Protein AF-A0A3D1Q974-F1 (afdb_monomer_lite)

Structure (mmCIF, N/CA/C/O backbone):
data_AF-A0A3D1Q974-F1
#
_entry.id   AF-A0A3D1Q974-F1
#
loop_
_atom_site.group_PDB
_atom_site.id
_atom_site.type_symbol
_atom_site.label_atom_id
_atom_site.label_alt_id
_atom_site.label_comp_id
_atom_site.label_asym_id
_atom_site.label_entity_id
_atom_site.label_seq_id
_atom_site.pdbx_PDB_ins_code
_atom_site.Cartn_x
_atom_site.Cartn_y
_atom_site.Cartn_z
_atom_site.occupancy
_atom_site.B_iso_or_equiv
_atom_site.auth_seq_id
_atom_site.auth_comp_id
_atom_site.auth_asym_id
_atom_site.auth_atom_id
_atom_site.pdbx_PDB_model_num
ATOM 1 N N . GLU A 1 1 ? 31.229 -46.733 -79.391 1.00 41.84 1 GLU A N 1
ATOM 2 C CA . GLU A 1 1 ? 32.080 -45.893 -78.529 1.00 41.84 1 GLU A CA 1
ATOM 3 C C . GLU A 1 1 ? 31.176 -45.094 -77.604 1.00 41.84 1 GLU A C 1
ATOM 5 O O . GLU A 1 1 ? 30.228 -44.489 -78.089 1.00 41.84 1 GLU A O 1
ATOM 10 N N . GLN A 1 2 ? 31.373 -45.225 -76.292 1.00 55.56 2 GLN A N 1
ATOM 11 C CA . GLN A 1 2 ? 30.658 -44.474 -75.259 1.00 55.56 2 GLN A CA 1
ATOM 12 C C . GLN A 1 2 ? 31.354 -43.122 -75.082 1.00 55.56 2 GLN A C 1
ATOM 14 O O . GLN A 1 2 ? 32.580 -43.094 -75.008 1.00 55.56 2 GLN A O 1
ATOM 19 N N . THR A 1 3 ? 30.607 -42.028 -74.950 1.00 46.75 3 THR A N 1
ATOM 20 C CA . THR A 1 3 ? 31.172 -40.787 -74.408 1.00 46.75 3 THR A CA 1
ATOM 21 C C . THR A 1 3 ? 30.177 -40.159 -73.450 1.00 46.75 3 THR A C 1
ATOM 23 O O . THR A 1 3 ? 29.042 -39.832 -73.791 1.00 46.75 3 THR A O 1
ATOM 26 N N . GLU A 1 4 ? 30.620 -40.124 -72.205 1.00 54.41 4 GLU A N 1
ATOM 27 C CA . GLU A 1 4 ? 29.872 -39.892 -70.985 1.00 54.41 4 GLU A CA 1
ATOM 28 C C . GLU A 1 4 ? 29.402 -38.436 -70.883 1.00 54.41 4 GLU A C 1
ATOM 30 O O . GLU A 1 4 ? 30.089 -37.497 -71.287 1.00 54.41 4 GLU A O 1
ATOM 35 N N . THR A 1 5 ? 28.210 -38.237 -70.323 1.00 57.84 5 THR A N 1
ATOM 36 C CA . THR A 1 5 ? 27.680 -36.913 -69.982 1.00 57.84 5 THR A CA 1
ATOM 37 C C . THR A 1 5 ? 28.591 -36.219 -68.965 1.00 57.84 5 THR A C 1
ATOM 39 O O . THR A 1 5 ? 28.821 -36.793 -67.895 1.00 57.84 5 THR A O 1
ATOM 42 N N . PRO A 1 6 ? 29.059 -34.981 -69.205 1.00 56.91 6 PRO A N 1
ATOM 43 C CA . PRO A 1 6 ? 29.818 -34.257 -68.198 1.00 56.91 6 PRO A CA 1
ATOM 44 C C . PRO A 1 6 ? 28.877 -33.815 -67.073 1.00 56.91 6 PRO A C 1
ATOM 46 O O . PRO A 1 6 ? 28.011 -32.953 -67.241 1.00 56.91 6 PRO A O 1
ATOM 49 N N . ILE A 1 7 ? 29.050 -34.431 -65.906 1.00 57.84 7 ILE A N 1
ATOM 50 C CA . ILE A 1 7 ? 28.380 -34.059 -64.662 1.00 57.84 7 ILE A CA 1
ATOM 51 C C . ILE A 1 7 ? 28.806 -32.624 -64.336 1.00 57.84 7 ILE A C 1
ATOM 53 O O . ILE A 1 7 ? 29.953 -32.368 -63.973 1.00 57.84 7 ILE A O 1
ATOM 57 N N . THR A 1 8 ? 27.897 -31.665 -64.508 1.00 60.66 8 THR A N 1
ATOM 58 C CA . THR A 1 8 ? 28.152 -30.269 -64.140 1.00 60.66 8 THR A CA 1
ATOM 59 C C . THR A 1 8 ? 28.182 -30.176 -62.619 1.00 60.66 8 THR A C 1
ATOM 61 O O . THR A 1 8 ? 27.144 -30.207 -61.959 1.00 60.66 8 THR A O 1
ATOM 64 N N . ILE A 1 9 ? 29.384 -30.095 -62.051 1.00 63.69 9 ILE A N 1
ATOM 65 C CA . ILE A 1 9 ? 29.574 -29.856 -60.623 1.00 63.69 9 ILE A CA 1
ATOM 66 C C . ILE A 1 9 ? 29.156 -28.410 -60.346 1.00 63.69 9 ILE A C 1
ATOM 68 O O . ILE A 1 9 ? 29.821 -27.462 -60.762 1.00 63.69 9 ILE A O 1
ATOM 72 N N . MET A 1 10 ? 28.027 -28.243 -59.659 1.00 59.25 10 MET A N 1
ATOM 73 C CA . MET A 1 10 ? 27.549 -26.954 -59.163 1.00 59.25 10 MET A CA 1
ATOM 74 C C . MET A 1 10 ? 28.547 -26.422 -58.129 1.00 59.25 10 MET A C 1
ATOM 76 O O . MET A 1 10 ? 28.485 -26.750 -56.944 1.00 59.25 10 MET A O 1
ATOM 80 N N . GLN A 1 11 ? 29.506 -25.620 -58.579 1.00 59.94 11 GLN A N 1
ATOM 81 C CA . GLN A 1 11 ? 30.463 -24.967 -57.701 1.00 59.94 11 GLN A CA 1
ATOM 82 C C . GLN A 1 11 ? 29.776 -23.778 -57.018 1.00 59.94 11 GLN A C 1
ATOM 84 O O . GLN A 1 11 ? 29.528 -22.744 -57.638 1.00 59.94 11 GLN A O 1
ATOM 89 N N . MET A 1 12 ? 29.464 -23.921 -55.727 1.00 61.19 12 MET A N 1
ATOM 90 C CA . MET A 1 12 ? 29.022 -22.814 -54.875 1.00 61.19 12 MET A CA 1
ATOM 91 C C . MET A 1 12 ? 30.166 -21.805 -54.729 1.00 61.19 12 MET A C 1
ATOM 93 O O . MET A 1 12 ? 31.025 -21.925 -53.857 1.00 61.19 12 MET A O 1
ATOM 97 N N . THR A 1 13 ? 30.199 -20.799 -55.597 1.00 58.00 13 THR A N 1
ATOM 98 C CA . THR A 1 13 ? 31.083 -19.649 -55.424 1.00 58.00 13 THR A CA 1
ATOM 99 C C . THR A 1 13 ? 30.406 -18.658 -54.483 1.00 58.00 13 THR A C 1
ATOM 101 O O . THR A 1 13 ? 29.241 -18.291 -54.642 1.00 58.00 13 THR A O 1
ATOM 104 N N . ALA A 1 14 ? 31.120 -18.245 -53.436 1.00 59.84 14 ALA A N 1
ATOM 105 C CA . ALA A 1 14 ? 30.626 -17.206 -52.546 1.00 59.84 14 ALA A CA 1
ATOM 106 C C . ALA A 1 14 ? 30.505 -15.898 -53.342 1.00 59.84 14 ALA A C 1
ATOM 108 O O . ALA A 1 14 ? 31.519 -15.336 -53.751 1.00 59.84 14 ALA A O 1
ATOM 109 N N . VAL A 1 15 ? 29.274 -15.424 -53.556 1.00 60.91 15 VAL A N 1
ATOM 110 C CA . VAL A 1 15 ? 29.003 -14.188 -54.302 1.00 60.91 15 VAL A CA 1
ATOM 111 C C . VAL A 1 15 ? 29.719 -13.018 -53.610 1.00 60.91 15 VAL A C 1
ATOM 113 O O . VAL A 1 15 ? 29.410 -12.716 -52.448 1.00 60.91 15 VAL A O 1
ATOM 116 N N . PRO A 1 16 ? 30.687 -12.352 -54.266 1.00 57.50 16 PRO A N 1
ATOM 117 C CA . PRO A 1 16 ? 31.370 -11.207 -53.684 1.00 57.50 16 PRO A CA 1
ATOM 118 C C . PRO A 1 16 ? 30.348 -10.080 -53.514 1.00 57.50 16 PRO A C 1
ATOM 120 O O . PRO A 1 16 ? 29.724 -9.649 -54.477 1.00 57.50 16 PRO A O 1
ATOM 123 N N . GLY A 1 17 ? 30.124 -9.641 -52.275 1.00 57.91 17 GLY A N 1
ATOM 124 C CA . GLY A 1 17 ? 29.190 -8.552 -51.958 1.00 57.91 17 GLY A CA 1
ATOM 125 C C . GLY A 1 17 ? 28.240 -8.844 -50.797 1.00 57.91 17 GLY A C 1
ATOM 126 O O . GLY A 1 17 ? 27.845 -7.920 -50.090 1.00 57.91 17 GLY A O 1
ATOM 127 N N . VAL A 1 18 ? 27.927 -10.116 -50.511 1.00 59.72 18 VAL A N 1
ATOM 128 C CA . VAL A 1 18 ? 27.052 -10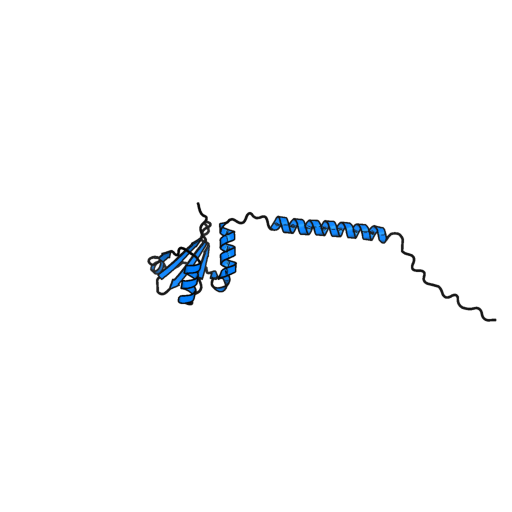.455 -49.366 1.00 59.72 18 VAL A CA 1
ATOM 129 C C . VAL A 1 18 ? 27.768 -10.363 -48.019 1.00 59.72 18 VAL A C 1
ATOM 131 O O . VAL A 1 18 ? 27.128 -10.096 -47.006 1.00 59.72 18 VAL A O 1
ATOM 134 N N . LYS A 1 19 ? 29.094 -10.555 -47.986 1.00 60.00 19 LYS A N 1
ATOM 135 C CA . LYS A 1 19 ? 29.886 -10.466 -46.747 1.00 60.00 19 LYS A CA 1
ATOM 136 C C . LYS A 1 19 ? 29.925 -9.035 -46.204 1.00 60.00 19 LYS A C 1
ATOM 138 O O . LYS A 1 19 ? 29.759 -8.843 -45.005 1.00 60.00 19 LYS A O 1
ATOM 143 N N . THR A 1 20 ? 30.059 -8.051 -47.092 1.00 61.50 20 THR A N 1
ATOM 144 C CA . THR A 1 20 ? 30.125 -6.626 -46.742 1.00 61.50 20 THR A CA 1
ATOM 145 C C . THR A 1 20 ? 28.781 -6.115 -46.226 1.00 61.50 20 THR A C 1
ATOM 147 O O . THR A 1 20 ? 28.715 -5.580 -45.125 1.00 61.50 20 THR A O 1
ATOM 150 N N . LYS A 1 21 ? 27.679 -6.408 -46.935 1.00 65.69 21 LYS A N 1
ATOM 151 C CA . LYS A 1 21 ? 26.331 -5.997 -46.501 1.00 65.69 21 LYS A CA 1
ATOM 152 C C . LYS A 1 21 ? 25.901 -6.641 -45.179 1.00 65.69 21 LYS A C 1
ATOM 154 O O . LYS A 1 21 ? 25.260 -6.002 -44.356 1.00 65.69 21 LYS A O 1
ATOM 159 N N . ARG A 1 22 ? 26.273 -7.903 -44.932 1.00 73.12 22 ARG A N 1
ATOM 160 C CA . ARG A 1 22 ? 25.992 -8.578 -43.649 1.00 73.12 22 ARG A CA 1
ATOM 161 C C . ARG A 1 22 ? 26.716 -7.924 -42.472 1.00 73.12 22 ARG A C 1
ATOM 163 O O . ARG A 1 22 ? 26.140 -7.854 -41.391 1.00 73.12 22 ARG A O 1
ATOM 170 N N . ALA A 1 23 ? 27.941 -7.442 -42.680 1.00 74.62 23 ALA A N 1
ATOM 171 C CA . ALA A 1 23 ? 28.697 -6.741 -41.645 1.00 74.62 23 ALA A CA 1
ATOM 172 C C . ALA A 1 23 ? 28.048 -5.394 -41.277 1.00 74.62 23 ALA A C 1
ATOM 174 O O . ALA A 1 23 ? 27.958 -5.065 -40.097 1.00 74.62 23 ALA A O 1
ATOM 175 N N . GLU A 1 24 ? 27.521 -4.663 -42.263 1.00 80.12 24 GLU A N 1
ATOM 176 C CA . GLU A 1 24 ? 26.795 -3.402 -42.044 1.00 80.12 24 GLU A CA 1
ATOM 177 C C . GLU A 1 24 ? 25.517 -3.612 -41.220 1.00 80.12 24 GLU A C 1
ATOM 179 O O . GLU A 1 24 ? 25.296 -2.916 -40.228 1.00 80.12 24 GLU A O 1
ATOM 184 N N . TYR A 1 25 ? 24.704 -4.619 -41.564 1.00 85.06 25 TYR A N 1
ATOM 185 C CA . TYR A 1 25 ? 23.498 -4.939 -40.791 1.00 85.06 25 TYR A CA 1
ATOM 186 C C . TYR A 1 25 ? 23.817 -5.435 -39.376 1.00 85.06 25 TYR A C 1
ATOM 188 O O . TYR A 1 25 ? 23.107 -5.084 -38.434 1.00 85.06 25 TYR A O 1
ATOM 196 N N . ALA A 1 26 ? 24.891 -6.211 -39.204 1.00 85.38 26 ALA A N 1
ATOM 197 C CA . ALA A 1 26 ? 25.335 -6.647 -37.883 1.00 85.38 26 ALA A CA 1
ATOM 198 C C . ALA A 1 26 ? 25.753 -5.452 -37.010 1.00 85.38 26 ALA A C 1
ATOM 200 O O . ALA A 1 26 ? 25.334 -5.361 -35.858 1.00 85.38 26 ALA A O 1
ATOM 201 N N . ALA A 1 27 ? 26.504 -4.498 -37.569 1.00 87.00 27 ALA A N 1
ATOM 202 C CA . ALA A 1 27 ? 26.895 -3.283 -36.860 1.00 87.00 27 ALA A CA 1
ATOM 203 C C . ALA A 1 27 ? 25.674 -2.427 -36.477 1.00 87.00 27 ALA A C 1
ATOM 205 O O . ALA A 1 27 ? 25.553 -2.007 -35.327 1.00 87.00 27 ALA A O 1
ATOM 206 N N . ALA A 1 28 ? 24.728 -2.237 -37.404 1.00 89.44 28 ALA A N 1
ATOM 207 C CA . ALA A 1 28 ? 23.490 -1.505 -37.140 1.00 89.44 28 ALA A CA 1
ATOM 208 C C . ALA A 1 28 ? 22.649 -2.166 -36.032 1.00 89.44 28 ALA A C 1
ATOM 210 O O . ALA A 1 28 ? 22.131 -1.476 -35.155 1.00 89.44 28 ALA A O 1
ATOM 211 N N . SER A 1 29 ? 22.566 -3.501 -36.022 1.00 89.94 29 SER A N 1
ATOM 212 C CA . SER A 1 29 ? 21.854 -4.255 -34.985 1.00 89.94 29 SER A CA 1
ATOM 213 C C . SER A 1 29 ? 22.478 -4.075 -33.602 1.00 89.94 29 SER A C 1
ATOM 215 O O . SER A 1 29 ? 21.747 -3.956 -32.621 1.00 89.94 29 SER A O 1
ATOM 217 N N . VAL A 1 30 ? 23.809 -4.052 -33.502 1.00 92.88 30 VAL A N 1
ATOM 218 C CA . VAL A 1 30 ? 24.505 -3.840 -32.223 1.00 92.88 30 VAL A CA 1
ATOM 219 C C . VAL A 1 30 ? 24.268 -2.420 -31.710 1.00 92.88 30 VAL A C 1
ATOM 221 O O . VAL A 1 30 ? 23.960 -2.239 -30.535 1.00 92.88 30 VAL A O 1
ATOM 224 N N . ILE A 1 31 ? 24.331 -1.417 -32.589 1.00 93.44 31 ILE A N 1
ATOM 225 C CA . ILE A 1 31 ? 24.040 -0.019 -32.236 1.00 93.44 31 ILE A CA 1
ATOM 226 C C . ILE A 1 31 ? 22.594 0.126 -31.742 1.00 93.44 31 ILE A C 1
ATOM 228 O O . ILE A 1 31 ? 22.349 0.779 -30.729 1.00 93.44 31 ILE A O 1
ATOM 232 N N . PHE A 1 32 ? 21.640 -0.522 -32.414 1.00 92.31 32 PHE A N 1
ATOM 233 C CA . PHE A 1 32 ? 20.235 -0.508 -32.008 1.00 92.31 32 PHE A CA 1
ATOM 234 C C . PHE A 1 32 ? 20.021 -1.185 -30.647 1.00 92.31 32 PHE A C 1
ATOM 236 O O . PHE A 1 32 ? 19.274 -0.677 -29.814 1.00 92.31 32 PHE A O 1
ATOM 243 N N . LEU A 1 33 ? 20.731 -2.286 -30.380 1.00 92.50 33 LEU A N 1
ATOM 244 C CA . LEU A 1 33 ? 20.703 -2.956 -29.081 1.00 92.50 33 LEU A CA 1
ATOM 245 C C . LEU A 1 33 ? 21.240 -2.044 -27.964 1.00 92.50 33 LEU A C 1
ATOM 247 O O . LEU A 1 33 ? 20.628 -1.947 -26.904 1.00 92.50 33 LEU A O 1
ATOM 251 N N . ILE A 1 34 ? 22.345 -1.334 -28.209 1.00 92.19 34 ILE A N 1
ATOM 252 C CA . ILE A 1 34 ? 22.925 -0.379 -27.250 1.00 92.19 34 ILE A CA 1
ATOM 253 C C . ILE A 1 34 ? 21.958 0.782 -26.985 1.00 92.19 34 ILE A C 1
ATOM 255 O O . ILE A 1 34 ? 21.790 1.183 -25.835 1.00 92.19 34 ILE A O 1
ATOM 259 N N . LEU A 1 35 ? 21.281 1.293 -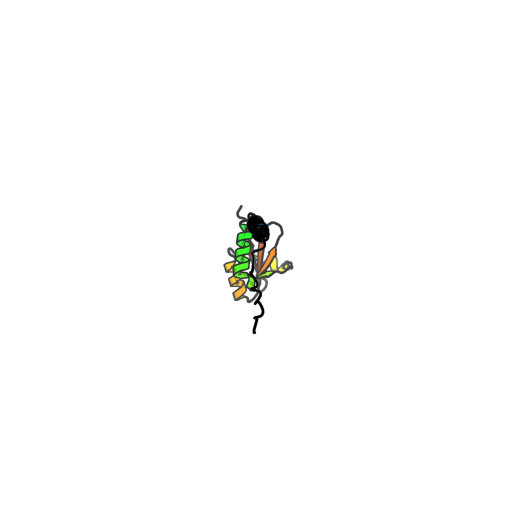28.019 1.00 89.50 35 LEU A N 1
ATOM 260 C CA . LEU A 1 35 ? 20.250 2.325 -27.877 1.00 89.50 35 LEU A CA 1
ATOM 261 C C . LEU A 1 35 ? 19.065 1.847 -27.029 1.00 89.50 35 LEU A C 1
ATOM 263 O O . LEU A 1 35 ? 18.639 2.572 -26.131 1.00 89.50 35 LEU A O 1
ATOM 267 N N . LEU A 1 36 ? 18.569 0.627 -27.262 1.00 87.94 36 LEU A N 1
ATOM 268 C CA . LEU A 1 36 ? 17.491 0.039 -26.458 1.00 87.94 36 LEU A CA 1
ATOM 269 C C . LEU A 1 36 ? 17.904 -0.135 -24.992 1.00 87.94 36 LEU A C 1
ATOM 271 O O . LEU A 1 36 ? 17.150 0.238 -24.093 1.00 87.94 36 LEU A O 1
ATOM 275 N N . LEU A 1 37 ? 19.116 -0.641 -24.745 1.00 86.19 37 LEU A N 1
ATOM 276 C CA . LEU A 1 37 ? 19.656 -0.769 -23.390 1.00 86.19 37 LEU A CA 1
ATOM 277 C C . LEU A 1 37 ? 19.804 0.605 -22.718 1.00 86.19 37 LEU A C 1
ATOM 279 O O . LEU A 1 37 ? 19.403 0.774 -21.569 1.00 86.19 37 LEU A O 1
ATOM 283 N N . GLY A 1 38 ? 20.303 1.611 -23.440 1.00 83.56 38 GLY A N 1
ATOM 284 C CA . GLY A 1 38 ? 20.411 2.984 -22.946 1.00 83.56 38 GLY A CA 1
ATOM 285 C C . GLY A 1 38 ? 19.055 3.610 -22.602 1.00 83.56 38 GLY A C 1
ATOM 286 O O . GLY A 1 38 ? 18.927 4.267 -21.567 1.00 83.56 38 GLY A O 1
ATOM 287 N N . MET A 1 39 ? 18.021 3.370 -23.417 1.00 79.25 39 MET A N 1
ATOM 288 C CA . MET A 1 39 ? 16.657 3.820 -23.121 1.00 79.25 39 MET A CA 1
ATOM 289 C C . MET A 1 39 ? 16.090 3.150 -21.866 1.00 79.25 39 MET A C 1
ATOM 291 O O . MET A 1 39 ? 15.524 3.850 -21.033 1.00 79.25 39 MET A O 1
ATOM 295 N N . MET A 1 40 ? 16.301 1.842 -21.670 1.00 74.62 40 MET A N 1
ATOM 296 C CA . MET A 1 40 ? 15.857 1.156 -20.446 1.00 74.62 40 MET A CA 1
ATOM 297 C C . MET A 1 40 ? 16.462 1.760 -19.173 1.00 74.62 40 MET A C 1
ATOM 299 O O . MET A 1 40 ? 15.754 1.948 -18.181 1.00 74.62 40 MET A O 1
ATOM 303 N N . PHE A 1 41 ? 17.752 2.108 -19.198 1.00 71.69 41 PHE A N 1
ATOM 304 C CA . PHE A 1 41 ? 18.394 2.772 -18.061 1.00 71.69 41 PHE A CA 1
ATOM 305 C C . PHE A 1 41 ? 17.844 4.184 -17.831 1.00 71.69 41 PHE A C 1
ATOM 307 O O . PHE A 1 41 ? 17.597 4.565 -16.688 1.00 71.69 41 PHE A O 1
ATOM 314 N N . LYS A 1 42 ? 17.593 4.949 -18.900 1.00 66.31 42 LYS A N 1
ATOM 315 C CA . LYS A 1 42 ? 17.069 6.318 -18.794 1.00 66.31 42 LYS A CA 1
ATOM 316 C C . LYS A 1 42 ? 15.626 6.365 -18.277 1.00 66.31 42 LYS A C 1
ATOM 318 O O . LYS A 1 42 ? 15.289 7.275 -17.530 1.00 66.31 42 LYS A O 1
ATOM 323 N N . THR A 1 43 ? 14.795 5.380 -18.617 1.00 60.31 43 THR A N 1
ATOM 324 C CA . THR A 1 43 ? 13.398 5.290 -18.153 1.00 60.31 43 THR A CA 1
ATOM 325 C C . THR A 1 43 ? 13.268 4.905 -16.671 1.00 60.31 43 THR A C 1
ATOM 327 O O . THR A 1 43 ? 12.194 5.045 -16.104 1.00 60.31 43 THR A O 1
ATOM 330 N N . THR A 1 44 ? 14.344 4.466 -16.008 1.00 53.81 44 THR A N 1
ATOM 331 C CA . THR A 1 44 ? 14.296 4.040 -14.593 1.00 53.81 44 THR A CA 1
ATOM 332 C C . THR A 1 44 ? 14.792 5.120 -13.618 1.00 53.81 44 THR A C 1
ATOM 334 O O . THR A 1 44 ? 14.676 4.960 -12.408 1.00 53.81 44 THR A O 1
ATOM 337 N N . ALA A 1 45 ? 15.332 6.234 -14.119 1.00 46.53 45 ALA A N 1
ATOM 338 C CA . ALA A 1 45 ? 15.976 7.262 -13.301 1.00 46.53 45 ALA A CA 1
ATOM 339 C C . ALA A 1 45 ? 15.032 8.403 -12.878 1.00 46.53 45 ALA A C 1
ATOM 341 O O . ALA A 1 45 ? 15.459 9.555 -12.804 1.00 46.53 45 ALA A O 1
ATOM 342 N N . GLU A 1 46 ? 13.766 8.107 -12.580 1.00 56.94 46 GLU A N 1
ATOM 343 C CA . GLU A 1 46 ? 13.039 8.986 -11.667 1.00 56.94 46 GLU A CA 1
ATOM 344 C C . GLU A 1 46 ? 13.593 8.729 -10.270 1.00 56.94 46 GLU A C 1
ATOM 346 O O . GLU A 1 46 ? 13.610 7.596 -9.783 1.00 56.94 46 GLU A O 1
ATOM 351 N N . ILE A 1 47 ? 14.129 9.786 -9.661 1.00 54.25 47 ILE A N 1
ATOM 352 C CA . ILE A 1 47 ? 14.489 9.826 -8.248 1.00 54.25 47 ILE A CA 1
ATOM 353 C C . ILE A 1 47 ? 13.193 9.523 -7.500 1.00 54.25 47 ILE A C 1
ATOM 355 O O . ILE A 1 47 ? 12.382 10.418 -7.284 1.00 54.25 47 ILE A O 1
ATOM 359 N N . LYS A 1 48 ? 12.950 8.243 -7.200 1.00 56.59 48 LYS A N 1
ATOM 360 C CA . LYS A 1 48 ? 11.793 7.845 -6.410 1.00 56.59 48 LYS A CA 1
ATOM 361 C C . LYS A 1 48 ? 11.926 8.533 -5.072 1.00 56.59 48 LYS A C 1
ATOM 363 O O . LYS A 1 48 ? 12.910 8.305 -4.364 1.00 56.59 48 LYS A O 1
ATOM 368 N N . ASP A 1 49 ? 10.949 9.377 -4.774 1.00 68.38 49 ASP A N 1
ATOM 369 C CA . ASP A 1 49 ? 10.791 9.972 -3.460 1.00 68.38 49 ASP A CA 1
ATOM 370 C C . ASP A 1 49 ? 10.912 8.841 -2.417 1.00 68.38 49 ASP A C 1
ATOM 372 O O . ASP A 1 49 ? 10.345 7.758 -2.641 1.00 68.38 49 ASP A O 1
ATOM 376 N N . PRO A 1 50 ? 11.681 9.008 -1.324 1.00 72.88 50 PRO A N 1
ATOM 377 C CA . PRO A 1 50 ? 11.713 8.027 -0.238 1.00 72.88 50 PRO A CA 1
ATOM 378 C C . PRO A 1 50 ? 10.303 7.573 0.171 1.00 72.88 50 PRO A C 1
ATOM 380 O O . PRO A 1 50 ? 10.096 6.383 0.421 1.00 72.88 50 PRO A O 1
ATOM 383 N N . LEU A 1 51 ? 9.316 8.473 0.112 1.00 79.31 51 LEU A N 1
ATOM 384 C CA . LEU A 1 51 ? 7.907 8.167 0.335 1.00 79.31 51 LEU A CA 1
ATOM 385 C C . LEU A 1 51 ? 7.348 7.140 -0.664 1.00 79.31 51 LEU A C 1
ATOM 387 O O . LEU A 1 51 ? 6.742 6.143 -0.268 1.00 79.31 51 LEU A O 1
ATOM 391 N N . GLU A 1 52 ? 7.568 7.341 -1.964 1.00 76.06 52 GLU A N 1
ATOM 392 C CA . GLU A 1 52 ? 7.120 6.405 -2.999 1.00 76.06 52 GLU A CA 1
ATOM 393 C C . GLU A 1 52 ? 7.836 5.057 -2.901 1.00 76.06 52 GLU A C 1
ATOM 395 O O . GLU A 1 52 ? 7.267 4.003 -3.211 1.00 76.06 52 GLU A O 1
ATOM 400 N N . GLN A 1 53 ? 9.099 5.065 -2.473 1.00 79.50 53 GLN A N 1
ATOM 401 C CA . GLN A 1 53 ? 9.841 3.837 -2.244 1.00 79.50 53 GLN A CA 1
ATOM 402 C C . GLN A 1 53 ? 9.210 3.029 -1.106 1.00 79.50 53 GLN A C 1
ATOM 404 O O . GLN A 1 53 ? 8.979 1.826 -1.281 1.00 79.50 53 GLN A O 1
ATOM 409 N N . GLU A 1 54 ? 8.886 3.669 0.018 1.00 80.94 54 GLU A N 1
ATOM 410 C CA . GLU A 1 54 ? 8.202 3.024 1.140 1.00 80.94 54 GLU A CA 1
ATOM 411 C C . GLU A 1 54 ? 6.792 2.568 0.771 1.00 80.94 54 GLU A C 1
ATOM 413 O O . GLU A 1 54 ? 6.453 1.407 1.009 1.00 80.94 54 GLU A O 1
ATOM 418 N N . LEU A 1 55 ? 6.018 3.405 0.078 1.00 84.06 55 LEU A N 1
ATOM 419 C CA . LEU A 1 55 ? 4.706 3.032 -0.445 1.00 84.06 55 LEU A CA 1
ATOM 420 C C . LEU A 1 55 ? 4.802 1.790 -1.335 1.00 84.06 55 LEU A C 1
ATOM 422 O O . LEU A 1 55 ? 4.053 0.829 -1.162 1.00 84.06 55 LEU A O 1
ATOM 426 N N . SER A 1 56 ? 5.759 1.766 -2.266 1.00 81.94 56 SER A N 1
ATOM 427 C CA . SER A 1 56 ? 5.946 0.623 -3.160 1.00 81.94 56 SER A CA 1
ATOM 428 C C . SER A 1 56 ? 6.352 -0.645 -2.405 1.00 81.94 56 SER A C 1
ATOM 430 O O . SER A 1 56 ? 5.978 -1.748 -2.806 1.00 81.94 56 SER A O 1
ATOM 432 N N . ARG A 1 57 ? 7.088 -0.510 -1.294 1.00 85.44 57 ARG A N 1
ATOM 433 C CA . ARG A 1 57 ? 7.443 -1.626 -0.412 1.00 85.44 57 ARG A CA 1
ATOM 434 C C . ARG A 1 57 ? 6.209 -2.151 0.322 1.00 85.44 57 ARG A C 1
ATOM 436 O O . ARG A 1 57 ? 6.033 -3.366 0.382 1.00 85.44 57 ARG A O 1
ATOM 443 N N . ILE A 1 58 ? 5.357 -1.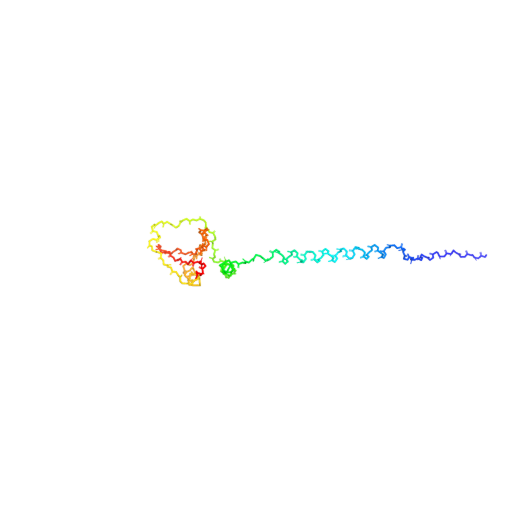261 0.829 1.00 86.44 58 ILE A N 1
ATOM 444 C CA . ILE A 1 58 ? 4.094 -1.608 1.493 1.00 86.44 58 ILE A CA 1
ATOM 445 C C . ILE A 1 58 ? 3.166 -2.330 0.517 1.00 86.44 58 ILE A C 1
ATOM 447 O O . ILE A 1 58 ? 2.742 -3.446 0.805 1.00 86.44 58 ILE A O 1
ATOM 451 N N . MET A 1 59 ? 2.939 -1.762 -0.670 1.00 84.69 59 MET A N 1
ATOM 452 C CA . MET A 1 59 ? 2.066 -2.363 -1.683 1.00 84.69 59 MET A CA 1
ATOM 453 C C . MET A 1 59 ? 2.574 -3.719 -2.170 1.00 84.69 59 MET A C 1
ATOM 455 O O . MET A 1 59 ? 1.784 -4.628 -2.386 1.00 84.69 59 MET A O 1
ATOM 459 N N . LYS A 1 60 ? 3.893 -3.903 -2.298 1.00 84.81 60 LYS A N 1
ATOM 460 C CA . LYS A 1 60 ? 4.461 -5.213 -2.654 1.00 84.81 60 LYS A CA 1
ATOM 461 C C . LYS A 1 60 ? 4.317 -6.256 -1.549 1.00 84.81 60 LYS A C 1
ATOM 463 O O . LYS A 1 60 ? 4.216 -7.435 -1.863 1.00 84.81 60 LYS A O 1
ATOM 468 N N . LYS A 1 61 ? 4.384 -5.851 -0.278 1.00 88.00 61 LYS A N 1
ATOM 469 C CA . LYS A 1 61 ? 4.379 -6.782 0.860 1.00 88.00 61 LYS A CA 1
ATOM 470 C C . LYS A 1 61 ? 2.969 -7.133 1.330 1.00 88.00 61 LYS A C 1
ATOM 472 O O . LYS A 1 61 ? 2.740 -8.258 1.753 1.00 88.00 61 LYS A O 1
ATOM 477 N N . TYR A 1 62 ? 2.056 -6.171 1.273 1.00 85.94 62 TYR A N 1
ATOM 478 C CA . TYR A 1 62 ? 0.714 -6.274 1.842 1.00 85.94 62 TYR A CA 1
ATOM 479 C C . TYR A 1 62 ? -0.391 -6.033 0.808 1.00 85.94 62 TYR A C 1
ATOM 481 O O . TYR A 1 62 ? -1.541 -5.858 1.189 1.00 85.94 62 TYR A O 1
ATOM 489 N N . GLY A 1 63 ? -0.063 -6.025 -0.489 1.00 80.81 63 GLY A N 1
ATOM 490 C CA . GLY A 1 63 ? -1.013 -5.731 -1.566 1.00 80.81 63 GLY A CA 1
ATOM 491 C C . GLY A 1 63 ? -2.271 -6.600 -1.548 1.00 80.81 63 GLY A C 1
ATOM 492 O O . GLY A 1 63 ? -3.345 -6.091 -1.838 1.00 80.81 63 GLY A O 1
ATOM 493 N N . ASP A 1 64 ? -2.165 -7.860 -1.119 1.00 85.00 64 ASP A N 1
ATOM 494 C CA . ASP A 1 64 ? -3.312 -8.775 -1.012 1.00 85.00 64 ASP A CA 1
ATOM 495 C C . ASP A 1 64 ? -4.338 -8.343 0.051 1.00 85.00 64 ASP A C 1
ATOM 497 O O . ASP A 1 64 ? -5.515 -8.680 -0.043 1.00 85.00 64 ASP A O 1
ATOM 501 N N . TRP A 1 65 ? -3.897 -7.579 1.052 1.00 84.12 65 TRP A N 1
ATOM 502 C CA . TRP A 1 65 ? -4.732 -7.063 2.139 1.00 84.12 65 TRP A CA 1
ATOM 503 C C . TRP A 1 65 ? -5.224 -5.640 1.885 1.00 84.12 65 TRP A C 1
ATOM 505 O O . TRP A 1 65 ? -6.074 -5.149 2.628 1.00 84.12 65 TRP A O 1
ATOM 515 N N . ILE A 1 66 ? -4.684 -4.958 0.871 1.00 86.31 66 ILE A N 1
ATOM 516 C CA . ILE A 1 66 ? -4.965 -3.549 0.607 1.00 86.31 66 ILE A CA 1
ATOM 517 C C . ILE A 1 66 ? -6.021 -3.437 -0.491 1.00 86.31 66 ILE A C 1
ATOM 519 O O . ILE A 1 66 ? -5.804 -3.815 -1.640 1.00 86.31 66 ILE A O 1
ATOM 523 N N . ALA A 1 67 ? -7.156 -2.839 -0.146 1.00 83.62 67 ALA A N 1
ATOM 524 C CA . ALA A 1 67 ? -8.194 -2.463 -1.087 1.00 83.62 67 ALA A CA 1
ATOM 525 C C . ALA A 1 67 ? -8.087 -0.965 -1.408 1.00 83.62 67 ALA A C 1
ATOM 527 O O . ALA A 1 67 ? -8.251 -0.102 -0.544 1.00 83.62 67 ALA A O 1
ATOM 528 N N . ALA A 1 68 ? -7.834 -0.645 -2.677 1.00 76.69 68 ALA A N 1
ATOM 529 C CA . ALA A 1 68 ? -7.944 0.724 -3.164 1.00 76.69 68 ALA A CA 1
ATOM 530 C C . ALA A 1 68 ? -9.432 1.084 -3.286 1.00 76.69 68 ALA A C 1
ATOM 532 O O . ALA A 1 68 ? -10.148 0.519 -4.113 1.00 76.69 68 ALA A O 1
ATOM 533 N N . GLY A 1 69 ? -9.894 2.011 -2.450 1.00 65.44 69 GLY A N 1
ATOM 534 C CA . GLY A 1 69 ? -11.278 2.470 -2.430 1.00 65.44 69 GLY A CA 1
ATOM 535 C C . GLY A 1 69 ? -11.343 3.989 -2.498 1.00 65.44 69 GLY A C 1
ATOM 536 O O . GLY A 1 69 ? -10.508 4.678 -1.924 1.00 65.44 69 GLY A O 1
ATOM 537 N N . GLN A 1 70 ? -12.341 4.518 -3.202 1.00 57.66 70 GLN A N 1
ATOM 538 C CA . GLN A 1 70 ? -12.714 5.928 -3.111 1.00 57.66 70 GLN A CA 1
ATOM 539 C C . GLN A 1 70 ? -13.979 6.012 -2.266 1.00 57.66 70 GLN A C 1
ATOM 541 O O . GLN A 1 70 ? -15.047 5.572 -2.689 1.00 57.66 70 GLN A O 1
ATOM 546 N N . GLY A 1 71 ? -13.850 6.537 -1.054 1.00 57.47 71 GLY A N 1
ATOM 547 C CA . GLY A 1 71 ? -14.964 6.698 -0.133 1.00 57.47 71 GLY A CA 1
ATOM 548 C C . GLY A 1 71 ? -14.541 7.514 1.076 1.00 57.47 71 GLY A C 1
ATOM 549 O O . GLY A 1 71 ? -13.477 7.283 1.636 1.00 57.47 71 GLY A O 1
ATOM 550 N N . ALA A 1 72 ? -15.372 8.475 1.469 1.00 59.19 72 ALA A N 1
ATOM 551 C CA . ALA A 1 72 ? -15.151 9.234 2.690 1.00 59.19 72 ALA A CA 1
ATOM 552 C C . ALA A 1 72 ? -15.644 8.420 3.890 1.00 59.19 72 ALA A C 1
ATOM 554 O O . ALA A 1 72 ? -16.761 7.891 3.871 1.00 59.19 72 ALA A O 1
ATOM 555 N N . ILE A 1 73 ? -14.838 8.347 4.949 1.00 67.06 73 ILE A N 1
ATOM 556 C CA . ILE A 1 73 ? -15.286 7.773 6.218 1.00 67.06 73 ILE A CA 1
ATOM 557 C C . ILE A 1 73 ? -16.437 8.642 6.757 1.00 67.06 73 ILE A C 1
ATOM 559 O O . ILE A 1 73 ? -16.279 9.862 6.858 1.00 67.06 73 ILE A O 1
ATOM 563 N N . PRO A 1 74 ? -17.597 8.058 7.118 1.00 64.12 74 PRO A N 1
ATOM 564 C CA . PRO A 1 74 ? -18.696 8.814 7.706 1.00 64.12 74 PRO A CA 1
ATOM 565 C C . PRO A 1 74 ? -18.236 9.571 8.961 1.00 64.12 74 PRO A C 1
ATOM 567 O O . PRO A 1 74 ? -17.620 8.984 9.850 1.00 64.12 74 PRO A O 1
ATOM 570 N N . ALA A 1 75 ? -18.576 10.861 9.065 1.00 61.19 75 ALA A N 1
ATOM 571 C CA . ALA A 1 75 ? -18.092 11.751 10.130 1.00 61.19 75 ALA A CA 1
ATOM 572 C C . ALA A 1 75 ? -18.362 11.232 11.558 1.00 61.19 75 ALA A C 1
ATOM 574 O O . ALA A 1 75 ? -17.553 11.448 12.452 1.00 61.19 75 ALA A O 1
ATOM 575 N N . ALA A 1 76 ? -19.447 10.476 11.757 1.00 59.97 76 ALA A N 1
ATOM 576 C CA . ALA A 1 76 ? -19.786 9.860 13.043 1.00 59.97 76 ALA A CA 1
ATOM 577 C C . ALA A 1 76 ? -18.768 8.801 13.524 1.00 59.97 76 ALA A C 1
ATOM 579 O O . ALA A 1 76 ? -18.701 8.510 14.714 1.00 59.97 76 ALA A O 1
ATOM 580 N N . VAL A 1 77 ? -17.989 8.213 12.612 1.00 65.69 77 VAL A N 1
ATOM 581 C CA . VAL A 1 77 ? -16.952 7.210 12.916 1.00 65.69 77 VAL A CA 1
ATOM 582 C C . VAL A 1 77 ? -15.577 7.881 13.062 1.00 65.69 77 VAL A C 1
ATOM 584 O O . VAL A 1 77 ? -14.720 7.396 13.796 1.00 65.69 77 VAL A O 1
ATOM 587 N N . ALA A 1 78 ? -15.381 9.044 12.431 1.00 63.75 78 ALA A N 1
ATOM 588 C CA . ALA A 1 78 ? 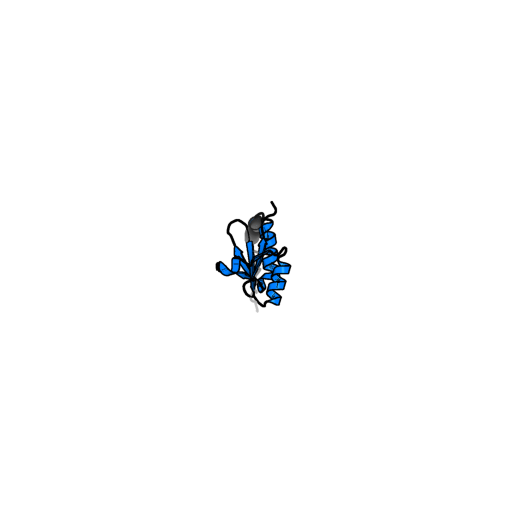-14.132 9.803 12.494 1.00 63.75 78 ALA A CA 1
ATOM 589 C C . ALA A 1 78 ? -13.781 10.282 13.918 1.00 63.75 78 ALA A C 1
ATOM 591 O O . ALA A 1 78 ? -12.601 10.420 14.241 1.00 63.75 78 ALA A O 1
ATOM 592 N N . GLU A 1 79 ? -14.775 10.476 14.792 1.00 66.31 79 GLU A N 1
ATOM 593 C CA . GLU A 1 79 ? -14.553 10.865 16.195 1.00 66.31 79 GLU A CA 1
ATOM 594 C C . GLU A 1 79 ? -13.818 9.791 17.019 1.00 66.31 79 GLU A C 1
ATOM 596 O O . GLU A 1 79 ? -13.188 10.110 18.025 1.00 66.31 79 GLU A O 1
ATOM 601 N N . LYS A 1 80 ? -13.848 8.522 16.589 1.00 78.25 80 LYS A N 1
ATOM 602 C CA . LYS A 1 80 ? -13.162 7.396 17.245 1.00 78.25 80 LYS A CA 1
ATOM 603 C C . LYS A 1 80 ? -12.010 6.875 16.386 1.00 78.25 80 LYS A C 1
ATOM 605 O O . LYS A 1 80 ? -11.940 5.685 16.074 1.00 78.25 80 LYS A O 1
ATOM 610 N N . THR A 1 81 ? -11.113 7.776 15.993 1.00 80.62 81 THR A N 1
ATOM 611 C CA . THR A 1 81 ? -9.920 7.423 15.213 1.00 80.62 81 THR A CA 1
ATOM 612 C C . THR A 1 81 ? -8.731 7.143 16.129 1.00 80.62 81 THR A C 1
ATOM 614 O O . THR A 1 81 ? -8.394 7.959 16.984 1.00 80.62 81 THR A O 1
ATOM 617 N N . LEU A 1 82 ? -8.077 6.000 15.931 1.00 83.19 82 LEU A N 1
ATOM 618 C CA . LEU A 1 82 ? -6.842 5.612 16.593 1.00 83.19 82 LEU A CA 1
ATOM 619 C C . LEU A 1 82 ? -5.704 5.575 15.570 1.00 83.19 82 LEU A C 1
ATOM 621 O O . LEU A 1 82 ? -5.738 4.805 14.609 1.00 83.19 82 LEU A O 1
ATOM 625 N N . GLU A 1 83 ? -4.693 6.411 15.784 1.00 85.12 83 GLU A N 1
ATOM 626 C CA . GLU A 1 83 ? -3.520 6.476 14.917 1.00 85.12 83 GLU A CA 1
ATOM 627 C C . GLU A 1 83 ? -2.499 5.398 15.305 1.00 85.12 83 GLU A C 1
ATOM 629 O O . GLU A 1 83 ? -2.083 5.286 16.459 1.00 85.12 83 GLU A O 1
ATOM 634 N N . MET A 1 84 ? -2.127 4.573 14.332 1.00 84.44 84 MET A N 1
ATOM 635 C CA . MET A 1 84 ? -1.159 3.489 14.460 1.00 84.44 84 MET A CA 1
ATOM 636 C C . MET A 1 84 ? 0.244 3.993 14.136 1.00 84.44 84 MET A C 1
ATOM 638 O O . MET A 1 84 ? 0.436 4.766 13.202 1.00 84.44 84 MET A O 1
ATOM 642 N N . GLN A 1 85 ? 1.242 3.503 14.872 1.00 83.44 85 GLN A N 1
ATOM 643 C CA . GLN A 1 85 ? 2.645 3.874 14.653 1.00 83.44 85 GLN A CA 1
ATOM 644 C C . GLN A 1 85 ? 3.272 3.149 13.456 1.00 83.44 85 GLN A C 1
ATOM 646 O O . GLN A 1 85 ? 4.233 3.644 12.870 1.00 83.44 85 GLN A O 1
ATOM 651 N N . SER A 1 86 ? 2.751 1.974 13.088 1.00 85.19 86 SER A N 1
ATOM 652 C CA . SER A 1 86 ? 3.274 1.187 11.976 1.00 85.19 86 SER A CA 1
ATOM 653 C C . SER A 1 86 ? 2.167 0.584 11.114 1.00 85.19 86 SER A C 1
ATOM 655 O O . SER A 1 86 ? 1.099 0.201 11.596 1.00 85.19 86 SER A O 1
ATOM 657 N N . ILE A 1 87 ? 2.461 0.424 9.820 1.00 86.50 87 ILE A N 1
ATOM 658 C CA . ILE A 1 87 ? 1.586 -0.304 8.892 1.00 86.50 87 ILE A CA 1
ATOM 659 C C . ILE A 1 87 ? 1.419 -1.777 9.294 1.00 86.50 87 ILE A C 1
ATOM 661 O O . ILE A 1 87 ? 0.388 -2.377 9.015 1.00 86.50 87 ILE A O 1
ATOM 665 N N . ALA A 1 88 ? 2.417 -2.373 9.955 1.00 86.81 88 ALA A N 1
ATOM 666 C CA . ALA A 1 88 ? 2.358 -3.769 10.381 1.00 86.81 88 ALA A CA 1
ATOM 667 C C . ALA A 1 88 ? 1.297 -3.977 11.471 1.00 86.81 88 ALA A C 1
ATOM 669 O O . ALA A 1 88 ? 0.563 -4.962 11.420 1.00 86.81 88 ALA A O 1
ATOM 670 N N . ASP A 1 89 ? 1.179 -3.025 12.399 1.00 88.81 89 ASP A N 1
ATOM 671 C CA . ASP A 1 89 ? 0.147 -3.054 13.436 1.00 88.81 89 ASP A CA 1
ATOM 672 C C . ASP A 1 89 ? -1.243 -2.897 12.817 1.00 88.81 89 ASP A C 1
ATOM 674 O O . ASP A 1 89 ? -2.158 -3.641 13.164 1.00 88.81 89 ASP A O 1
ATOM 678 N N . LEU A 1 90 ? -1.387 -2.000 11.831 1.00 89.44 90 LEU A N 1
ATOM 679 C CA . LEU A 1 90 ? -2.648 -1.834 11.108 1.00 89.44 90 LEU A CA 1
ATOM 680 C C . LEU A 1 90 ? -3.055 -3.112 10.359 1.00 89.44 90 LEU A C 1
ATOM 682 O O . LEU A 1 90 ? -4.218 -3.502 10.403 1.00 89.44 90 LEU A O 1
ATOM 686 N N . ILE A 1 91 ? -2.105 -3.785 9.704 1.00 89.19 91 ILE A N 1
ATOM 687 C CA . ILE A 1 91 ? -2.352 -5.059 9.012 1.00 89.19 91 ILE A CA 1
ATOM 688 C C . ILE A 1 91 ? -2.749 -6.154 10.004 1.00 89.19 91 ILE A C 1
ATOM 690 O O . ILE A 1 91 ? -3.620 -6.960 9.700 1.00 89.19 91 ILE A O 1
ATOM 694 N N . LYS A 1 92 ? -2.162 -6.175 11.203 1.00 89.88 92 LYS A N 1
ATOM 695 C CA . LYS A 1 92 ? -2.553 -7.131 12.241 1.00 89.88 92 LYS A CA 1
ATOM 696 C C . LYS A 1 92 ? -3.999 -6.915 12.692 1.00 89.88 92 LYS A C 1
ATOM 698 O O . LYS A 1 92 ? -4.742 -7.878 12.826 1.00 89.88 92 LYS A O 1
ATOM 703 N N . VAL A 1 93 ? -4.409 -5.659 12.870 1.00 88.44 93 VAL A N 1
ATOM 704 C CA . VAL A 1 93 ? -5.810 -5.329 13.168 1.00 88.44 93 VAL A CA 1
ATOM 705 C C . VAL A 1 93 ? -6.723 -5.737 12.008 1.00 88.44 93 VAL A C 1
ATOM 707 O O . VAL A 1 93 ? -7.790 -6.291 12.242 1.00 88.44 93 VAL A O 1
ATOM 710 N N . ALA A 1 94 ? -6.301 -5.510 10.762 1.00 87.38 94 ALA A N 1
ATOM 711 C CA . ALA A 1 94 ? -7.039 -5.928 9.569 1.00 87.38 94 ALA A CA 1
ATOM 712 C C . ALA A 1 94 ? -7.281 -7.450 9.539 1.00 87.38 94 ALA A C 1
ATOM 714 O O . ALA A 1 94 ? -8.399 -7.891 9.276 1.00 87.38 94 ALA A O 1
ATOM 715 N N . ASP A 1 95 ? -6.251 -8.234 9.868 1.00 89.88 95 ASP A N 1
ATOM 716 C CA . ASP A 1 95 ? -6.304 -9.697 9.965 1.00 89.88 95 ASP A CA 1
ATOM 717 C C . ASP A 1 95 ? -7.234 -10.161 11.101 1.00 89.88 95 ASP A C 1
ATOM 719 O O . ASP A 1 95 ? -8.105 -11.001 10.886 1.00 89.88 95 ASP A O 1
ATOM 723 N N . GLU A 1 96 ? -7.137 -9.549 12.288 1.00 89.31 96 GLU A N 1
ATOM 724 C CA . GLU A 1 96 ? -8.001 -9.866 13.439 1.00 89.31 96 GLU A CA 1
ATOM 725 C C . GLU A 1 96 ? -9.481 -9.529 13.187 1.00 89.31 96 GLU A C 1
ATOM 727 O O . GLU A 1 96 ? -10.372 -10.262 13.620 1.00 89.31 96 GLU A O 1
ATOM 732 N N . VAL A 1 97 ? -9.754 -8.432 12.476 1.00 87.69 97 VAL A N 1
ATOM 733 C CA . VAL A 1 97 ? -11.114 -7.979 12.134 1.00 87.69 97 VAL A CA 1
ATOM 734 C C . VAL A 1 97 ? -11.644 -8.680 10.872 1.00 87.69 97 VAL A C 1
ATOM 736 O O . VAL A 1 97 ? -12.848 -8.667 10.608 1.00 87.69 97 VAL A O 1
ATOM 739 N N . GLY A 1 98 ? -10.771 -9.314 10.084 1.00 84.69 98 GLY A N 1
ATOM 740 C CA . GLY A 1 98 ? -11.120 -9.950 8.814 1.00 84.69 98 GLY A CA 1
ATOM 741 C C . GLY A 1 98 ? -11.562 -8.957 7.735 1.00 84.69 98 GLY A C 1
ATOM 742 O O . GLY A 1 98 ? -12.346 -9.314 6.854 1.00 84.69 98 GLY A O 1
ATOM 743 N N . GLN A 1 99 ? -11.104 -7.705 7.811 1.00 86.44 99 GLN A N 1
ATOM 744 C CA . GLN A 1 99 ? -11.439 -6.650 6.854 1.00 86.44 99 GLN A CA 1
ATOM 745 C C . GLN A 1 99 ? -10.196 -6.146 6.116 1.00 86.44 99 GLN A C 1
ATOM 747 O O . GLN A 1 99 ? -9.126 -6.065 6.713 1.00 86.44 99 GLN A O 1
ATOM 752 N N . PRO A 1 100 ? -10.317 -5.769 4.830 1.00 86.81 100 PRO A N 1
ATOM 753 C CA . PRO A 1 100 ? -9.194 -5.228 4.077 1.00 86.81 100 PRO A CA 1
ATOM 754 C C . PRO A 1 100 ? -8.791 -3.835 4.580 1.00 86.81 100 PRO A C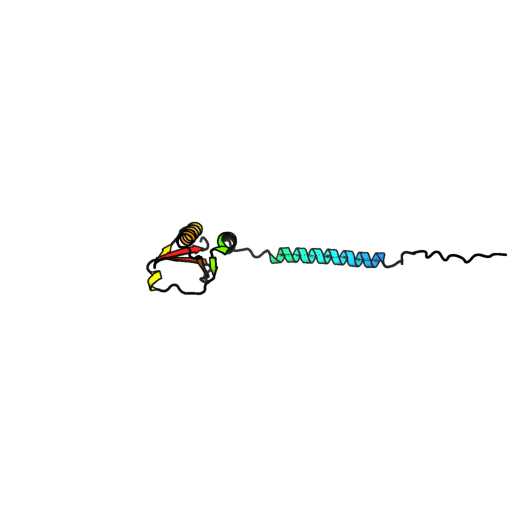 1
ATOM 756 O O . PRO A 1 100 ? -9.619 -3.061 5.065 1.00 86.81 100 PRO A O 1
ATOM 759 N N . VAL A 1 101 ? -7.517 -3.489 4.394 1.00 89.31 101 VAL A N 1
ATOM 760 C CA . VAL A 1 101 ? -7.002 -2.139 4.631 1.00 89.31 101 VAL A CA 1
ATOM 761 C C . VAL A 1 101 ? -7.385 -1.252 3.459 1.00 89.31 101 VAL A C 1
ATOM 763 O O . VAL A 1 101 ? -7.000 -1.505 2.319 1.00 89.31 101 VAL A O 1
ATOM 766 N N . LEU A 1 102 ? -8.113 -0.183 3.742 1.00 87.81 102 LEU A N 1
ATOM 767 C CA . LEU A 1 102 ? -8.477 0.818 2.757 1.00 87.81 102 LEU A CA 1
ATOM 768 C C . LEU A 1 102 ? -7.320 1.792 2.558 1.00 87.81 102 LEU A C 1
ATOM 770 O O . LEU A 1 102 ? -6.719 2.270 3.521 1.00 87.81 102 LEU A O 1
ATOM 774 N N . TYR A 1 103 ? -7.008 2.067 1.297 1.00 86.31 103 TYR A N 1
ATOM 775 C CA . TYR A 1 103 ? -5.975 3.016 0.902 1.00 86.31 103 TYR A CA 1
ATOM 776 C C . TYR A 1 103 ? -6.588 4.243 0.229 1.00 86.31 103 TYR A C 1
ATOM 778 O O . TYR A 1 103 ? -7.347 4.112 -0.733 1.00 86.31 103 TYR A O 1
ATOM 786 N N . GLU A 1 104 ? -6.184 5.424 0.698 1.00 83.25 104 GLU A N 1
ATOM 787 C CA . GLU A 1 104 ? -6.560 6.718 0.142 1.00 83.25 104 GLU A CA 1
ATOM 788 C C . GLU A 1 104 ? -5.324 7.600 -0.075 1.00 83.25 104 GLU A C 1
ATOM 790 O O . GLU A 1 104 ? -4.441 7.718 0.781 1.00 83.25 104 GLU A O 1
ATOM 795 N N . ASN A 1 105 ? -5.268 8.238 -1.246 1.00 79.00 105 ASN A N 1
ATOM 796 C CA . ASN A 1 105 ? -4.258 9.239 -1.561 1.00 79.00 105 ASN A CA 1
ATOM 797 C C . ASN A 1 105 ? -4.842 10.628 -1.298 1.00 79.00 105 ASN A C 1
ATOM 799 O O . ASN A 1 105 ? -5.716 11.075 -2.041 1.00 79.00 105 ASN A O 1
ATOM 803 N N . THR A 1 106 ? -4.339 11.314 -0.273 1.00 68.62 106 THR A N 1
ATOM 804 C CA . THR A 1 106 ? -4.836 12.636 0.126 1.00 68.62 106 THR A CA 1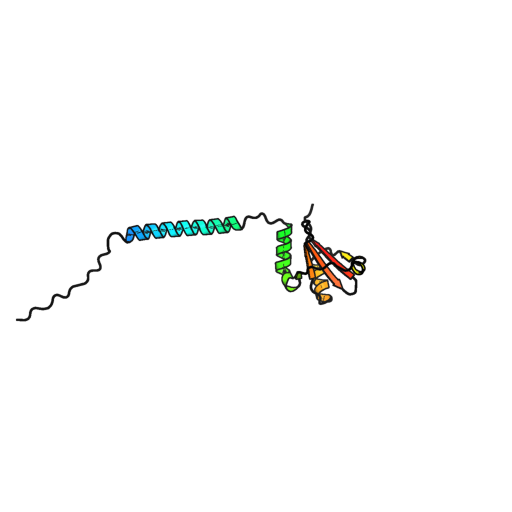
ATOM 805 C C . THR A 1 106 ? -4.327 13.769 -0.782 1.00 68.62 106 THR A C 1
ATOM 807 O O . THR A 1 106 ? -4.621 14.931 -0.535 1.00 68.62 106 THR A O 1
ATOM 810 N N . GLY A 1 107 ? -3.547 13.475 -1.830 1.00 63.25 107 GLY A N 1
ATOM 811 C CA . GLY A 1 107 ? -3.062 14.456 -2.812 1.00 63.25 107 GLY A CA 1
ATOM 812 C C . GLY A 1 107 ? -1.927 15.368 -2.325 1.00 63.25 107 GLY A C 1
ATOM 813 O O . GLY A 1 107 ? -1.182 15.892 -3.145 1.00 63.25 107 GLY A O 1
ATOM 814 N N . GLU A 1 108 ? -1.732 15.502 -1.012 1.00 63.47 108 GLU A N 1
ATOM 815 C CA . GLU A 1 108 ? -0.684 16.327 -0.383 1.00 63.47 108 GLU A CA 1
ATOM 816 C C . GLU A 1 108 ? 0.645 15.577 -0.153 1.00 63.47 108 GLU A C 1
ATOM 818 O O . GLU A 1 108 ? 1.450 15.968 0.687 1.00 63.47 108 GLU A O 1
ATOM 823 N N . GLY A 1 109 ? 0.886 14.465 -0.855 1.00 66.62 109 GLY A N 1
ATOM 824 C CA . GLY A 1 109 ? 2.043 13.602 -0.566 1.00 66.62 109 GLY A CA 1
ATOM 825 C C . GLY A 1 109 ? 1.914 12.853 0.767 1.00 66.62 109 GLY A C 1
ATOM 826 O O . GLY A 1 109 ? 2.908 12.442 1.356 1.00 66.62 109 GLY A O 1
ATOM 827 N N . ALA A 1 110 ? 0.683 12.678 1.251 1.00 75.56 110 ALA A N 1
ATOM 828 C CA . ALA A 1 110 ? 0.357 11.836 2.391 1.00 75.56 110 ALA A CA 1
ATOM 829 C C . ALA A 1 110 ? -0.494 10.654 1.916 1.00 75.56 110 ALA A C 1
ATOM 831 O O . ALA A 1 110 ? -1.541 10.828 1.286 1.00 75.56 110 ALA A O 1
ATOM 832 N N . HIS A 1 111 ? -0.043 9.444 2.233 1.00 82.25 111 HIS A N 1
ATOM 833 C CA . HIS A 1 111 ? -0.753 8.207 1.932 1.00 82.25 111 HIS A CA 1
ATOM 834 C C . HIS A 1 111 ? -1.434 7.711 3.202 1.00 82.25 111 HIS A C 1
ATOM 836 O O . HIS A 1 111 ? -0.769 7.358 4.177 1.00 82.25 111 HIS A O 1
ATOM 842 N N . SER A 1 112 ? -2.765 7.703 3.199 1.00 85.94 112 SER A N 1
ATOM 843 C CA . SER A 1 112 ? -3.556 7.274 4.348 1.00 85.94 112 SER A CA 1
ATOM 844 C C . SER A 1 112 ? -4.024 5.838 4.160 1.00 85.94 112 SER A C 1
ATOM 846 O O . SER A 1 112 ? -4.591 5.479 3.130 1.00 85.94 112 SER A O 1
ATOM 848 N N . PHE A 1 113 ? -3.814 5.028 5.188 1.00 87.75 113 PHE A N 1
ATOM 849 C CA . PHE A 1 113 ? -4.286 3.654 5.276 1.00 87.75 113 PHE A CA 1
ATOM 850 C C . PHE A 1 113 ? -5.224 3.535 6.465 1.00 87.75 113 PHE A C 1
ATOM 852 O O . PHE A 1 113 ? -4.919 4.077 7.529 1.00 87.75 113 PHE A O 1
ATOM 859 N N . TYR A 1 114 ? -6.348 2.841 6.321 1.00 88.44 114 TYR A N 1
ATOM 860 C CA . TYR A 1 114 ? -7.280 2.685 7.430 1.00 88.44 114 TYR A CA 1
ATOM 861 C C . TYR A 1 114 ? -8.086 1.388 7.406 1.00 88.44 114 TYR A C 1
ATOM 863 O O . TYR A 1 114 ? -8.335 0.801 6.358 1.00 88.44 114 TYR A O 1
ATOM 871 N N . VAL A 1 115 ? -8.505 0.958 8.594 1.00 88.75 115 VAL A N 1
ATOM 872 C CA . VAL A 1 115 ? -9.394 -0.186 8.833 1.00 88.75 115 VAL A CA 1
ATOM 873 C C . VAL A 1 115 ? -10.540 0.291 9.713 1.00 88.75 115 VAL A C 1
ATOM 875 O O . VAL A 1 115 ? -10.315 1.015 10.685 1.00 88.75 115 VAL A O 1
ATOM 878 N N . ILE A 1 116 ? -11.768 -0.100 9.379 1.00 86.19 116 ILE A N 1
ATOM 879 C CA . ILE A 1 116 ? -12.970 0.307 10.111 1.00 86.19 116 ILE A CA 1
ATOM 880 C C . ILE A 1 116 ? -13.513 -0.909 10.860 1.00 86.19 116 ILE A C 1
ATOM 882 O O . ILE A 1 116 ? -13.920 -1.883 10.243 1.00 86.19 116 ILE A O 1
ATOM 886 N N . SER A 1 117 ? -13.563 -0.857 12.189 1.00 83.06 117 SER A N 1
ATOM 887 C CA . SER A 1 117 ? -14.086 -1.957 13.007 1.00 83.06 117 SER A CA 1
ATOM 888 C C . SER A 1 117 ? -15.030 -1.432 14.075 1.00 83.06 117 SER A C 1
ATOM 890 O O . SER A 1 117 ? -14.650 -0.560 14.846 1.00 83.06 117 SER A O 1
ATOM 892 N N . GLU A 1 118 ? -16.269 -1.929 14.109 1.00 79.06 118 GLU A N 1
ATOM 893 C CA . GLU A 1 118 ? -17.262 -1.649 15.166 1.00 79.06 118 GLU A CA 1
ATOM 894 C C . GLU A 1 118 ? -17.410 -0.161 15.570 1.00 79.06 118 GLU A C 1
ATOM 896 O O . GLU A 1 118 ? -17.702 0.178 16.717 1.00 79.06 118 GLU A O 1
ATOM 901 N N . GLY A 1 119 ? -17.230 0.760 14.617 1.00 78.81 119 GLY A N 1
ATOM 902 C CA . GLY A 1 119 ? -17.331 2.202 14.866 1.00 78.81 119 GLY A CA 1
ATOM 903 C C . GLY A 1 119 ? -16.037 2.879 15.343 1.00 78.81 119 GLY A C 1
ATOM 904 O O . GLY A 1 119 ? -16.086 4.049 15.716 1.00 78.81 119 GLY A O 1
ATOM 905 N N . LEU A 1 120 ? -14.907 2.170 15.334 1.00 83.81 120 LEU A N 1
ATOM 906 C CA . LEU A 1 120 ? -13.547 2.685 15.498 1.00 83.81 120 LEU A CA 1
ATOM 907 C C . LEU A 1 120 ? -12.806 2.660 14.157 1.00 83.81 120 LEU A C 1
ATOM 909 O O . LEU A 1 120 ? -12.946 1.724 13.367 1.00 83.81 120 LEU A O 1
ATOM 913 N N . VAL A 1 121 ? -11.996 3.687 13.915 1.00 87.12 121 VAL A N 1
ATOM 914 C CA . VAL A 1 121 ? -11.131 3.784 12.733 1.00 87.12 121 VAL A CA 1
ATOM 915 C C . VAL A 1 121 ? -9.690 3.635 13.179 1.00 87.12 121 VAL A C 1
ATOM 917 O O . VAL A 1 121 ? -9.183 4.473 13.914 1.00 87.12 121 VAL A O 1
ATOM 920 N N . TYR A 1 122 ? -9.005 2.608 12.702 1.00 88.12 122 TYR A N 1
ATOM 921 C CA . TYR A 1 122 ? -7.559 2.491 12.858 1.00 88.12 122 TYR A CA 1
ATOM 922 C C . TYR A 1 122 ? -6.914 3.127 11.639 1.00 88.12 122 TYR A C 1
ATOM 924 O O . TYR A 1 122 ? -7.228 2.727 10.522 1.00 88.12 122 TYR A O 1
ATOM 932 N N . LYS A 1 123 ? -6.049 4.124 11.831 1.00 88.44 123 LYS A N 1
ATOM 933 C CA . LYS A 1 123 ? -5.440 4.891 10.739 1.00 88.44 123 LYS A CA 1
ATOM 934 C C . LYS A 1 123 ? -3.921 4.848 10.826 1.00 88.44 123 LYS A C 1
ATOM 936 O O . LYS A 1 123 ? -3.364 5.025 11.898 1.00 88.44 123 LYS A O 1
ATOM 941 N N . TYR A 1 124 ? -3.253 4.672 9.696 1.00 88.06 124 TYR A N 1
ATOM 942 C CA . TYR A 1 124 ? -1.815 4.861 9.541 1.00 88.06 124 TYR A CA 1
ATOM 943 C C . TYR A 1 124 ? -1.571 5.896 8.444 1.00 88.06 124 TYR A C 1
ATOM 945 O O . TYR A 1 124 ? -2.132 5.789 7.351 1.00 88.06 124 TYR A O 1
ATOM 953 N N . ILE A 1 125 ? -0.761 6.911 8.740 1.00 85.94 125 ILE A N 1
ATOM 954 C CA . ILE A 1 125 ? -0.407 7.967 7.792 1.00 85.94 125 ILE A CA 1
ATOM 955 C C . ILE A 1 125 ? 1.058 7.788 7.426 1.00 85.94 125 ILE A C 1
ATOM 957 O O . ILE A 1 125 ? 1.939 7.863 8.279 1.00 85.94 125 ILE A O 1
ATOM 961 N N . LEU A 1 126 ? 1.311 7.567 6.143 1.00 84.31 126 LEU A N 1
ATOM 962 C CA . LEU A 1 126 ? 2.649 7.600 5.586 1.00 84.31 126 LEU A CA 1
ATOM 963 C C . LEU A 1 126 ? 2.887 9.002 5.014 1.00 84.31 126 LEU A C 1
ATOM 965 O O . LEU A 1 126 ? 2.256 9.394 4.031 1.00 84.31 126 LEU A O 1
ATOM 969 N N . GLN A 1 127 ? 3.778 9.747 5.661 1.00 80.94 127 GLN A N 1
ATOM 970 C CA . GLN A 1 127 ? 4.188 11.102 5.294 1.00 80.94 127 GLN A CA 1
ATOM 971 C C . GLN A 1 127 ? 5.716 11.191 5.283 1.00 80.94 127 GLN A C 1
ATOM 973 O O . GLN A 1 127 ? 6.386 10.443 5.997 1.00 80.94 127 GLN A O 1
ATOM 978 N N . ASN A 1 128 ? 6.267 12.095 4.474 1.00 68.38 128 ASN A N 1
ATOM 979 C CA . ASN A 1 128 ? 7.713 12.266 4.373 1.00 68.38 128 ASN A CA 1
ATOM 980 C C . ASN A 1 128 ? 8.266 12.787 5.718 1.00 68.38 128 ASN A C 1
ATOM 982 O O . ASN A 1 128 ? 7.684 13.731 6.265 1.00 68.38 128 ASN A O 1
ATOM 986 N N . PRO A 1 129 ? 9.338 12.205 6.290 1.00 57.69 129 PRO A N 1
ATOM 987 C CA . PRO A 1 129 ? 10.023 12.824 7.420 1.00 57.69 129 PRO A CA 1
ATOM 988 C C . PRO A 1 129 ? 10.518 14.219 7.015 1.00 57.69 129 PRO A C 1
ATOM 990 O O . PRO A 1 129 ? 11.263 14.358 6.045 1.00 57.69 129 PRO A O 1
ATOM 993 N N . VAL A 1 130 ? 10.052 15.237 7.744 1.00 51.19 130 VAL A N 1
ATOM 994 C CA . VAL A 1 130 ? 10.470 16.645 7.608 1.00 51.19 130 VAL A CA 1
ATOM 995 C C . VAL A 1 130 ? 11.930 16.815 8.013 1.00 51.19 130 VAL A C 1
ATOM 997 O O . VAL A 1 130 ? 12.323 16.213 9.040 1.00 51.19 130 VAL A O 1
#

pLDDT: mean 75.65, std 13.04, range [41.84, 93.44]

Foldseek 3Di:
DDDDDPDPDPDPDDPPPPVVVVVVVVVVVVVVVVVVVVVVVVVVPDPQDPLNVVVVVCCVVCVVQEDEDDDDDPPQLVVQEDEDPDPVVQVVVCVVQVHGWYWDDPVPQKIKIWDDDPSHIYIYIRHDDD

Secondary structure (DSSP, 8-state):
---------------TTHHHHHHHHHHHHHHHHHHHHHHHHHTT-----HHHHHHHHHHHHHGGGEEE---PPPHHHHTTEEE-S-HHHHHHHHHHHT-PEEEEE-SSS-EEEEEEETTEEEEEEE----

Sequence (130 aa):
EQTETPITIMQMTAVPGVKTKRAEYAAASVIFLILLLGMMFKTTAEIKDPLEQELSRIMKKYGDWIAAGQGAIPAAVAEKTLEMQSIADLIKVADEVGQPVLYENTGEGAHSFYVISEGLVYKYILQNPV

Radius of gyration: 32.9 Å; chains: 1; bounding box: 52×62×96 Å